Protein AF-A0A699V6A6-F1 (afdb_monomer_lite)

Structure (mmCIF, N/CA/C/O backbone):
data_AF-A0A699V6A6-F1
#
_entry.id   AF-A0A699V6A6-F1
#
loop_
_atom_site.group_PDB
_atom_site.id
_atom_site.type_symbol
_atom_site.label_atom_id
_atom_site.label_alt_id
_atom_site.label_comp_id
_atom_site.label_asym_id
_atom_site.label_entity_id
_atom_site.label_seq_id
_atom_site.pdbx_PDB_ins_code
_atom_site.Cartn_x
_atom_site.Cartn_y
_atom_site.Cartn_z
_atom_site.occupancy
_atom_site.B_iso_or_equiv
_atom_site.auth_seq_id
_atom_site.auth_comp_id
_atom_site.auth_asym_id
_atom_site.auth_atom_id
_atom_site.pdbx_PDB_model_num
ATOM 1 N N . MET A 1 1 ? 1.658 -31.613 1.677 1.00 72.94 1 MET A N 1
ATOM 2 C CA . MET A 1 1 ? 1.681 -30.457 0.748 1.00 72.94 1 MET A CA 1
ATOM 3 C C . MET A 1 1 ? 2.177 -29.240 1.502 1.00 72.94 1 MET A C 1
ATOM 5 O O . MET A 1 1 ? 1.719 -29.026 2.622 1.00 72.94 1 MET A O 1
ATOM 9 N N . ALA A 1 2 ? 3.094 -28.473 0.914 1.00 81.69 2 ALA A N 1
ATOM 10 C CA . ALA A 1 2 ? 3.530 -27.196 1.474 1.00 81.69 2 ALA A CA 1
ATOM 11 C C . ALA A 1 2 ? 2.379 -26.170 1.456 1.00 81.69 2 ALA A C 1
ATOM 13 O O . ALA A 1 2 ? 1.460 -26.272 0.638 1.00 81.69 2 ALA A O 1
ATOM 14 N N . LYS A 1 3 ? 2.402 -25.202 2.377 1.00 81.06 3 LYS A N 1
ATOM 15 C CA . LYS A 1 3 ? 1.417 -24.109 2.424 1.00 81.06 3 LYS A CA 1
ATOM 16 C C . LYS A 1 3 ? 1.700 -23.115 1.294 1.00 81.06 3 LYS A C 1
ATOM 18 O O . LYS A 1 3 ? 2.856 -22.769 1.064 1.00 81.06 3 LYS A O 1
ATOM 23 N N . ALA A 1 4 ? 0.656 -22.667 0.596 1.00 78.62 4 ALA A N 1
ATOM 24 C CA . ALA A 1 4 ? 0.800 -21.644 -0.438 1.00 78.62 4 ALA A CA 1
ATOM 25 C C . ALA A 1 4 ? 1.261 -20.312 0.169 1.00 78.62 4 ALA A C 1
ATOM 27 O O . ALA A 1 4 ? 0.793 -19.924 1.245 1.00 78.62 4 ALA A O 1
ATOM 28 N N . THR A 1 5 ? 2.140 -19.593 -0.533 1.00 77.00 5 THR A N 1
ATOM 29 C CA . THR A 1 5 ? 2.462 -18.211 -0.157 1.00 77.00 5 THR A CA 1
ATOM 30 C C . THR A 1 5 ? 1.230 -17.319 -0.325 1.00 77.00 5 THR A C 1
ATOM 32 O O . THR A 1 5 ? 0.317 -17.633 -1.094 1.00 77.00 5 THR A O 1
ATOM 35 N N . SER A 1 6 ? 1.211 -16.169 0.355 1.00 68.69 6 SER A N 1
ATOM 36 C CA . SER A 1 6 ? 0.126 -15.189 0.205 1.00 68.69 6 SER A CA 1
ATOM 37 C C . SER A 1 6 ? -0.054 -14.755 -1.261 1.00 68.69 6 SER A C 1
ATOM 39 O O . SER A 1 6 ? -1.175 -14.711 -1.766 1.00 68.69 6 SER A O 1
ATOM 41 N N . SER A 1 7 ? 1.050 -14.564 -1.996 1.00 68.69 7 SER A N 1
ATOM 42 C CA . SER A 1 7 ? 1.024 -14.206 -3.421 1.00 68.69 7 SER A CA 1
ATOM 43 C C . SER A 1 7 ? 0.420 -15.300 -4.309 1.00 68.69 7 SER A C 1
ATOM 45 O O . SER A 1 7 ? -0.418 -15.008 -5.163 1.00 68.69 7 SER A O 1
ATOM 47 N N . GLN A 1 8 ? 0.789 -16.565 -4.089 1.00 75.62 8 GLN A N 1
ATOM 48 C CA . GLN A 1 8 ? 0.230 -17.698 -4.830 1.00 75.62 8 GLN A CA 1
ATOM 49 C C . GLN A 1 8 ? -1.254 -17.892 -4.514 1.00 75.62 8 GLN A C 1
ATOM 51 O O . GLN A 1 8 ? -2.059 -18.074 -5.428 1.00 75.62 8 GLN A O 1
ATOM 56 N N . ALA A 1 9 ? -1.632 -17.814 -3.237 1.00 77.69 9 ALA A N 1
ATOM 57 C CA . ALA A 1 9 ? -3.020 -17.943 -2.817 1.00 77.69 9 ALA A CA 1
ATOM 58 C C . ALA A 1 9 ? -3.904 -16.838 -3.413 1.00 77.69 9 ALA A C 1
ATOM 60 O O . ALA A 1 9 ? -5.011 -17.123 -3.865 1.00 77.69 9 ALA A O 1
ATOM 61 N N 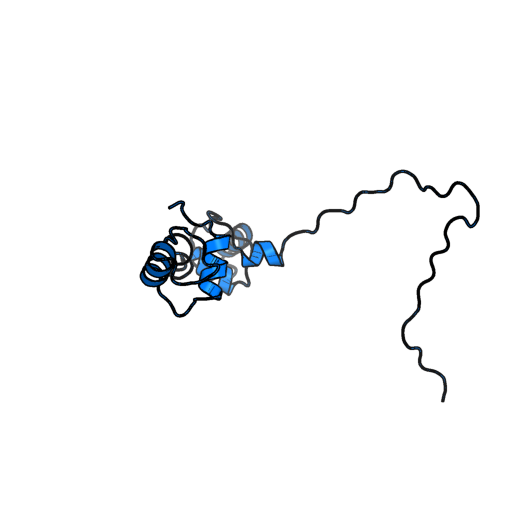. TRP A 1 10 ? -3.409 -15.599 -3.482 1.00 72.25 10 TRP A N 1
ATOM 62 C CA . TRP A 1 10 ? -4.151 -14.469 -4.043 1.00 72.25 10 TRP A CA 1
ATOM 63 C C . TRP A 1 10 ? -4.324 -14.561 -5.560 1.00 72.25 10 TRP A C 1
ATOM 65 O O . TRP A 1 10 ? -5.417 -14.329 -6.078 1.00 72.25 10 TRP A O 1
ATOM 75 N N . LEU A 1 11 ? -3.274 -14.958 -6.282 1.00 78.12 11 LEU A N 1
ATOM 76 C CA . LEU A 1 11 ? -3.337 -15.153 -7.731 1.00 78.12 11 LEU A CA 1
ATOM 77 C C . LEU A 1 11 ? -4.380 -16.213 -8.103 1.00 78.12 11 LEU A C 1
ATOM 79 O O . LEU A 1 11 ? -5.190 -16.000 -9.007 1.00 78.12 11 LEU A O 1
ATOM 83 N N . TRP A 1 12 ? -4.404 -17.324 -7.367 1.00 77.31 12 TRP A N 1
ATOM 84 C CA . TRP A 1 12 ? -5.394 -18.377 -7.575 1.00 77.31 12 TRP A CA 1
ATOM 85 C C . TRP A 1 12 ? -6.782 -18.005 -7.064 1.00 77.31 12 TRP A C 1
ATOM 87 O O . TRP A 1 12 ? -7.751 -18.346 -7.729 1.00 77.31 12 TRP A O 1
ATOM 97 N N . HIS A 1 13 ? -6.907 -17.223 -5.991 1.00 72.75 13 HIS A N 1
ATOM 98 C CA . HIS A 1 13 ? -8.192 -16.643 -5.597 1.00 72.75 13 HIS A CA 1
ATOM 99 C C . HIS A 1 13 ? -8.755 -15.724 -6.681 1.00 72.75 13 HIS A C 1
ATOM 101 O O . HIS A 1 13 ? -9.945 -15.754 -6.936 1.00 72.75 13 HIS A O 1
ATOM 107 N N . ARG A 1 14 ? -7.932 -14.928 -7.368 1.00 74.25 14 ARG A N 1
ATOM 108 C CA . ARG A 1 14 ? -8.407 -14.089 -8.478 1.00 74.25 14 ARG A CA 1
ATOM 109 C C . ARG A 1 14 ? -8.796 -14.911 -9.714 1.00 74.25 14 ARG A C 1
ATOM 111 O O . ARG A 1 14 ? -9.730 -14.536 -10.411 1.00 74.25 14 ARG A O 1
ATOM 118 N N . ARG A 1 15 ? -8.098 -16.020 -9.988 1.00 80.31 15 ARG A N 1
ATOM 119 C CA . ARG A 1 15 ? -8.409 -16.934 -11.108 1.00 80.31 15 ARG A CA 1
ATOM 120 C C . ARG A 1 15 ? -9.614 -17.839 -10.837 1.00 80.31 15 ARG A C 1
ATOM 122 O O . ARG A 1 15 ? -10.356 -18.146 -11.759 1.00 80.31 15 ARG A O 1
ATOM 129 N N . LEU A 1 16 ? -9.800 -18.262 -9.589 1.00 78.25 16 LEU A N 1
ATOM 130 C CA . LEU A 1 16 ? -10.811 -19.223 -9.140 1.00 78.25 16 LEU A CA 1
ATOM 131 C C . LEU A 1 16 ? -11.707 -18.614 -8.052 1.00 78.25 16 LEU A C 1
ATOM 133 O O . LEU A 1 16 ? -12.088 -19.294 -7.105 1.00 78.25 16 LEU A O 1
ATOM 137 N N . SER A 1 17 ? -12.044 -17.326 -8.175 1.00 70.88 17 SER A N 1
ATOM 138 C CA . SER A 1 17 ? -12.751 -16.556 -7.134 1.00 70.88 17 SER A CA 1
ATOM 139 C C . SER A 1 17 ? -14.140 -17.089 -6.798 1.00 70.88 17 SER A C 1
ATOM 141 O O . SER A 1 17 ? -14.680 -16.777 -5.743 1.00 70.88 17 SER A O 1
ATOM 143 N N . HIS A 1 18 ? -14.724 -17.876 -7.700 1.00 75.94 18 HIS A N 1
ATOM 144 C CA . HIS A 1 18 ? -16.026 -18.512 -7.532 1.00 75.94 18 HIS A CA 1
ATOM 145 C C . HIS A 1 18 ? -15.952 -19.837 -6.751 1.00 75.94 18 HIS A C 1
ATOM 147 O O . HIS A 1 18 ? -16.986 -20.357 -6.337 1.00 75.94 18 HIS A O 1
ATOM 153 N N . LEU A 1 19 ? -14.755 -20.395 -6.537 1.00 81.38 19 LEU A N 1
ATOM 154 C CA . LEU A 1 19 ? -14.556 -21.652 -5.815 1.00 81.38 19 LEU A CA 1
ATOM 155 C C . LEU A 1 19 ? -14.109 -21.385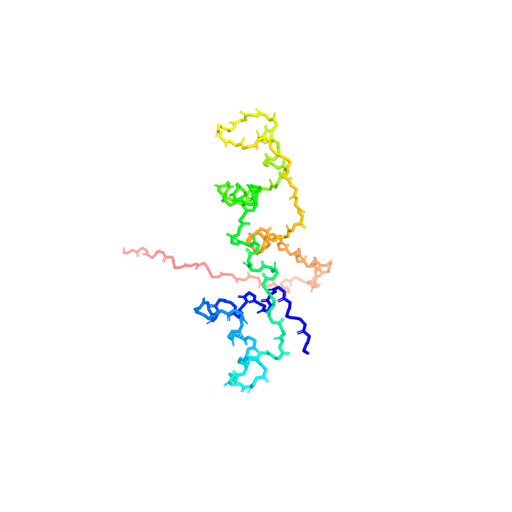 -4.378 1.00 81.38 19 LEU A C 1
ATOM 157 O O . LEU A 1 19 ? -13.272 -20.526 -4.108 1.00 81.38 19 LEU A O 1
ATOM 161 N N . ASN A 1 20 ? -14.627 -22.171 -3.434 1.00 78.75 20 ASN A N 1
ATOM 162 C CA . ASN A 1 20 ? -14.168 -22.095 -2.051 1.00 78.75 20 ASN A CA 1
ATOM 163 C C . ASN A 1 20 ? -12.802 -22.799 -1.877 1.00 78.75 20 ASN A C 1
ATOM 165 O O . ASN A 1 20 ? -12.432 -23.690 -2.643 1.00 78.75 20 ASN A O 1
ATOM 169 N N . PHE A 1 21 ? -12.052 -22.435 -0.830 1.00 79.50 21 PHE A N 1
ATOM 170 C CA . PHE A 1 21 ? -10.726 -23.012 -0.563 1.00 79.50 21 PHE A CA 1
ATOM 171 C C . PHE A 1 21 ? -10.735 -24.531 -0.338 1.00 79.50 21 PHE A C 1
ATOM 173 O O . PHE A 1 21 ? -9.739 -25.183 -0.645 1.00 79.50 21 PHE A O 1
ATOM 180 N N . ASN A 1 22 ? -11.825 -25.119 0.168 1.00 83.31 22 ASN A N 1
ATOM 181 C CA . ASN A 1 22 ? -11.920 -26.574 0.322 1.00 83.31 22 ASN A CA 1
ATOM 182 C C . ASN A 1 22 ? -11.974 -27.251 -1.052 1.00 83.31 22 ASN A C 1
ATOM 184 O O . ASN A 1 22 ? -11.240 -28.209 -1.284 1.00 83.31 22 ASN A O 1
ATOM 188 N N . THR A 1 23 ? -12.756 -26.698 -1.980 1.00 86.06 23 THR A N 1
ATOM 189 C CA . THR A 1 23 ? -12.821 -27.139 -3.375 1.00 86.06 23 THR A CA 1
ATOM 190 C C . THR A 1 23 ? -11.470 -26.971 -4.067 1.00 86.06 23 THR A C 1
ATOM 192 O O . THR A 1 23 ? -10.978 -27.924 -4.661 1.00 86.06 23 THR A O 1
ATOM 195 N N . ILE A 1 24 ? -10.808 -25.817 -3.922 1.00 84.75 24 ILE A N 1
ATOM 196 C CA . ILE A 1 24 ? -9.477 -25.577 -4.513 1.00 84.75 24 ILE A CA 1
ATOM 197 C C . ILE A 1 24 ? -8.438 -26.577 -3.972 1.00 84.75 24 ILE A C 1
ATOM 199 O O . ILE A 1 24 ? -7.644 -27.125 -4.736 1.00 84.75 24 ILE A O 1
ATOM 203 N N . ASN A 1 25 ? -8.459 -26.870 -2.668 1.00 86.44 25 ASN A N 1
ATOM 204 C CA . ASN A 1 25 ? -7.564 -27.861 -2.065 1.00 86.44 25 ASN A CA 1
ATOM 205 C C . ASN A 1 25 ? -7.856 -29.290 -2.538 1.00 86.44 25 ASN A C 1
ATOM 207 O O . ASN A 1 25 ? -6.927 -30.086 -2.651 1.00 86.44 25 ASN A O 1
ATOM 211 N N . LEU A 1 26 ? -9.118 -29.623 -2.807 1.00 87.06 26 LEU A N 1
ATOM 212 C CA . LEU A 1 26 ? -9.508 -30.932 -3.328 1.00 87.06 26 LEU A CA 1
ATOM 213 C C . LEU A 1 26 ? -9.040 -31.101 -4.780 1.00 87.06 26 LEU A C 1
ATOM 215 O O . LEU A 1 26 ? -8.439 -32.119 -5.111 1.00 87.06 26 LEU A O 1
ATOM 219 N N . LEU A 1 27 ? -9.203 -30.062 -5.606 1.00 88.06 27 LEU A N 1
ATOM 220 C CA . LEU A 1 27 ? -8.670 -30.014 -6.972 1.00 88.06 27 LEU A CA 1
ATOM 221 C C . LEU A 1 27 ? -7.141 -30.147 -6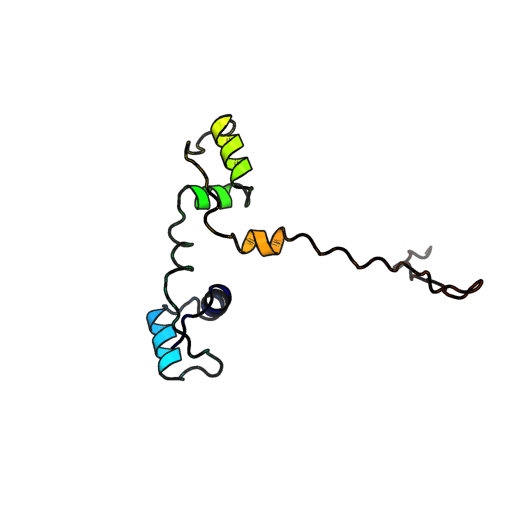.997 1.00 88.06 27 LEU A C 1
ATOM 223 O O . LEU A 1 27 ? -6.605 -30.895 -7.808 1.00 88.06 27 LEU A O 1
ATOM 227 N N . SER A 1 28 ? -6.453 -29.451 -6.088 1.00 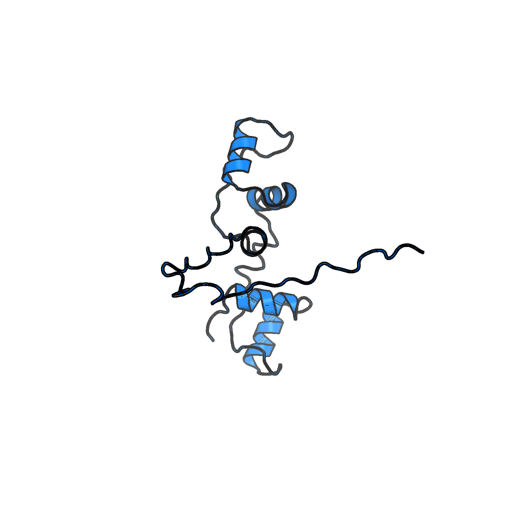87.62 28 SER A N 1
ATOM 228 C CA . SER A 1 28 ? -4.989 -29.482 -5.957 1.00 87.62 28 SER A CA 1
ATOM 229 C C . SER A 1 28 ? -4.459 -30.834 -5.463 1.00 87.62 2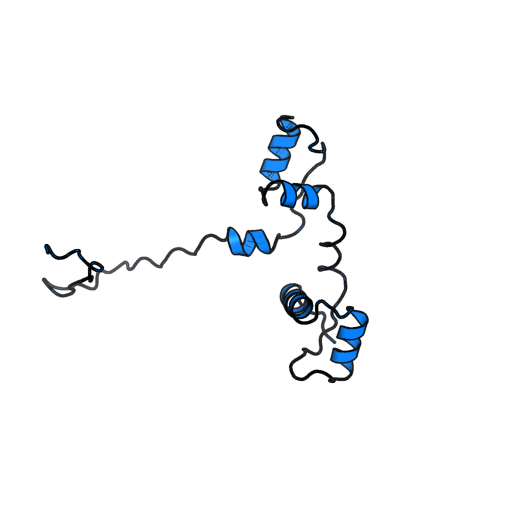8 SER A C 1
ATOM 231 O O . SER A 1 28 ? -3.379 -31.258 -5.862 1.00 87.62 28 SER A O 1
ATOM 233 N N . ARG A 1 29 ? -5.202 -31.529 -4.591 1.00 87.88 29 ARG A N 1
ATOM 234 C CA . ARG A 1 29 ? -4.827 -32.864 -4.089 1.00 87.88 29 ARG A CA 1
ATOM 235 C C . ARG A 1 29 ? -5.025 -33.966 -5.121 1.00 87.88 29 ARG A C 1
ATOM 237 O O . ARG A 1 29 ? -4.249 -34.913 -5.128 1.00 87.88 29 ARG A O 1
ATOM 244 N N . ASN A 1 30 ? -6.055 -33.830 -5.950 1.00 88.00 30 ASN A N 1
ATOM 245 C CA . ASN A 1 30 ? -6.457 -34.843 -6.921 1.00 88.00 30 ASN A CA 1
ATOM 246 C C . ASN A 1 30 ? -5.910 -34.570 -8.334 1.00 88.00 30 ASN A C 1
ATOM 248 O O . ASN A 1 30 ? -6.308 -35.258 -9.265 1.00 88.00 30 ASN A O 1
ATOM 252 N N . ASP A 1 31 ? -5.052 -33.556 -8.507 1.00 83.62 31 ASP A N 1
ATOM 253 C CA . ASP A 1 31 ? -4.461 -33.157 -9.797 1.00 83.62 31 ASP A CA 1
ATOM 254 C C . ASP A 1 31 ? -5.476 -32.934 -10.931 1.00 83.62 31 ASP A C 1
ATOM 256 O O . ASP A 1 31 ? -5.190 -33.155 -12.104 1.00 83.62 31 ASP A O 1
ATOM 260 N N . ILE A 1 32 ? -6.673 -32.448 -10.594 1.00 86.06 32 ILE A N 1
ATOM 261 C CA . ILE A 1 32 ? -7.771 -32.310 -11.567 1.00 86.06 32 ILE A CA 1
ATOM 262 C C . ILE A 1 32 ? -7.528 -31.129 -12.525 1.00 86.06 32 ILE A C 1
ATOM 264 O O . ILE A 1 32 ? -7.978 -31.145 -13.668 1.00 86.06 32 ILE A O 1
ATOM 268 N N . VAL A 1 33 ? -6.824 -30.086 -12.073 1.00 82.12 33 VAL A N 1
ATOM 269 C CA . VAL A 1 33 ? -6.599 -28.854 -12.845 1.00 82.12 33 VAL A CA 1
ATOM 270 C C . VAL A 1 33 ? -5.144 -28.775 -13.291 1.00 82.12 33 VAL A C 1
ATOM 272 O O . VAL A 1 33 ? -4.241 -28.589 -12.473 1.00 82.12 33 VAL A O 1
ATOM 275 N N . ILE A 1 34 ? -4.922 -28.843 -14.604 1.00 80.19 34 ILE A N 1
ATOM 276 C CA . ILE A 1 34 ? -3.594 -28.681 -15.204 1.00 80.19 34 ILE A CA 1
ATOM 277 C C . ILE A 1 34 ? -3.041 -27.293 -14.850 1.00 80.19 34 ILE A C 1
ATOM 279 O O . ILE A 1 34 ? -3.678 -26.265 -15.081 1.00 80.19 34 ILE A O 1
ATOM 283 N N . GLY A 1 35 ? -1.839 -27.266 -14.269 1.00 82.62 35 GLY A N 1
ATOM 284 C CA . GLY A 1 35 ? -1.143 -26.037 -13.877 1.00 82.62 35 GLY A CA 1
ATOM 285 C C . GLY A 1 35 ? -1.500 -25.494 -12.489 1.00 82.62 35 GLY A C 1
ATOM 286 O O . GLY A 1 35 ? -0.891 -24.507 -12.069 1.00 82.62 35 GLY A O 1
ATOM 287 N N . LEU A 1 36 ? -2.430 -26.117 -11.752 1.00 85.06 36 LEU A N 1
ATOM 288 C CA . LEU A 1 36 ? -2.689 -25.776 -10.351 1.00 85.06 36 LEU A CA 1
ATOM 289 C C . LEU A 1 36 ? -1.552 -26.319 -9.458 1.00 85.06 36 LEU A C 1
ATOM 291 O O . LEU A 1 36 ? -1.290 -27.520 -9.469 1.00 85.06 36 LEU A O 1
ATOM 295 N N . PRO A 1 37 ? -0.868 -25.478 -8.659 1.00 83.38 37 PRO A N 1
ATOM 296 C CA . PRO A 1 37 ? 0.189 -25.946 -7.769 1.00 83.38 37 PRO A CA 1
ATOM 297 C C . PRO A 1 37 ? -0.338 -26.920 -6.709 1.00 83.38 37 PRO A C 1
ATOM 299 O O . PRO A 1 37 ? -1.410 -26.697 -6.143 1.00 83.38 37 PRO A O 1
ATOM 302 N N . LYS A 1 38 ? 0.463 -27.938 -6.361 1.00 86.81 38 LYS A N 1
ATOM 303 C CA . LYS A 1 38 ? 0.215 -28.894 -5.260 1.00 86.81 38 LYS A CA 1
ATOM 304 C C . LYS A 1 38 ? 0.463 -28.271 -3.884 1.00 86.81 38 LYS A C 1
ATOM 306 O O . LYS A 1 38 ? 1.311 -28.722 -3.106 1.00 86.81 38 LYS A O 1
ATOM 311 N N . LEU A 1 39 ? -0.273 -27.211 -3.575 1.00 86.00 39 LEU A N 1
ATOM 312 C CA . LEU A 1 39 ? -0.136 -26.445 -2.342 1.00 86.00 39 LEU A CA 1
ATOM 313 C C . LEU A 1 39 ? -1.419 -26.489 -1.520 1.00 86.00 39 LEU A C 1
ATOM 315 O O . LEU A 1 39 ? -2.524 -26.567 -2.047 1.00 86.00 39 LEU A O 1
ATOM 319 N N . LYS A 1 40 ? -1.265 -26.409 -0.197 1.00 84.31 40 LYS A N 1
ATOM 320 C CA . LYS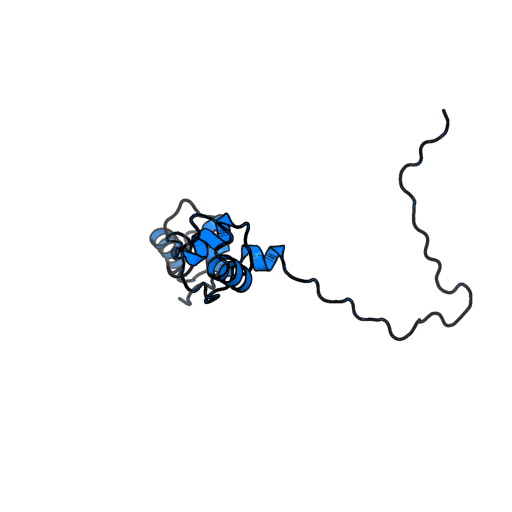 A 1 40 ? -2.395 -26.215 0.709 1.00 84.31 40 LYS A CA 1
ATOM 321 C C . LYS A 1 40 ? -2.730 -24.724 0.739 1.00 84.31 40 LYS A C 1
ATOM 323 O O . LYS A 1 40 ? -1.972 -23.925 1.295 1.00 84.31 40 LYS A O 1
ATOM 328 N N . PHE A 1 41 ? -3.862 -24.359 0.151 1.00 79.56 41 PHE A N 1
ATOM 329 C CA . PHE A 1 41 ? -4.430 -23.019 0.211 1.00 79.56 41 PHE A CA 1
ATOM 330 C C . PHE A 1 41 ? -5.209 -22.885 1.518 1.00 79.56 41 PHE A C 1
ATOM 332 O O . PHE A 1 41 ? -6.240 -23.530 1.712 1.00 79.56 41 PHE A O 1
ATOM 339 N N . VAL A 1 42 ? -4.691 -22.096 2.453 1.00 68.94 42 VAL A N 1
ATOM 340 C CA . VAL A 1 42 ? -5.314 -21.912 3.769 1.00 68.94 42 VAL A CA 1
ATOM 341 C C . VAL A 1 42 ? -6.035 -20.567 3.803 1.00 68.94 42 VAL A C 1
ATOM 343 O O . VAL A 1 42 ? -5.578 -19.597 3.199 1.00 68.94 42 VAL A O 1
ATOM 346 N N . LYS A 1 43 ? -7.160 -20.516 4.523 1.00 61.72 43 LYS A N 1
ATOM 347 C CA . LYS A 1 43 ? -8.039 -19.345 4.678 1.00 61.72 43 LYS A CA 1
ATOM 348 C C . LYS A 1 43 ? -7.385 -18.146 5.388 1.00 61.72 43 LYS A C 1
ATOM 350 O O . LYS A 1 43 ? -8.028 -17.115 5.523 1.00 61.72 43 LYS A O 1
ATOM 355 N N . ASP A 1 44 ? -6.131 -18.263 5.808 1.00 55.34 44 ASP A N 1
ATOM 356 C CA . ASP A 1 44 ? -5.517 -17.390 6.810 1.00 55.34 44 ASP A CA 1
ATOM 357 C C . ASP A 1 44 ? -5.339 -15.934 6.341 1.00 55.34 44 ASP A C 1
ATOM 359 O O . ASP A 1 44 ? -5.633 -15.025 7.101 1.00 55.34 44 ASP A O 1
ATOM 363 N N . HIS A 1 45 ? -4.934 -15.684 5.086 1.00 51.12 45 HIS A N 1
ATOM 364 C CA . HIS A 1 45 ? -4.597 -14.319 4.623 1.00 51.12 45 HIS A CA 1
ATOM 365 C C . HIS A 1 45 ? -5.662 -13.638 3.751 1.00 51.12 45 HIS A C 1
ATOM 367 O O . HIS A 1 45 ? -5.775 -12.417 3.749 1.00 51.12 45 HIS A O 1
ATOM 373 N N . LEU A 1 46 ? -6.467 -14.401 3.008 1.00 50.97 46 LEU A N 1
ATOM 374 C CA . LEU A 1 46 ? -7.520 -13.843 2.144 1.00 50.97 46 LEU A CA 1
ATOM 375 C C . LEU A 1 46 ? -8.824 -13.561 2.896 1.00 50.97 46 LEU A C 1
ATOM 377 O O . LEU A 1 46 ? -9.566 -12.664 2.510 1.00 50.97 46 LEU A O 1
ATOM 381 N N . TYR A 1 47 ? -9.098 -14.292 3.978 1.00 41.47 47 TYR A N 1
ATOM 382 C CA . TYR A 1 47 ? -10.312 -14.120 4.778 1.00 41.47 47 TYR A CA 1
ATOM 383 C C . TYR A 1 47 ? -10.175 -13.011 5.838 1.00 41.47 47 TYR A C 1
ATOM 385 O O . TYR A 1 47 ? -11.151 -12.322 6.120 1.00 41.47 47 TYR A O 1
ATOM 393 N N . LEU A 1 48 ? -8.966 -12.736 6.350 1.00 44.84 48 LEU A N 1
ATOM 394 C CA . LEU A 1 48 ? -8.708 -11.538 7.171 1.00 44.84 48 LEU A CA 1
ATOM 395 C C . LEU A 1 48 ? -8.892 -10.229 6.380 1.00 44.84 48 LEU A C 1
ATOM 397 O O . LEU A 1 48 ? -9.218 -9.195 6.953 1.00 44.84 48 LEU A O 1
ATOM 401 N N . LEU A 1 49 ? -8.787 -10.267 5.046 1.00 46.75 49 LEU A N 1
ATOM 402 C CA . LEU A 1 49 ? -9.185 -9.143 4.190 1.00 46.75 49 LEU A CA 1
ATOM 403 C C . LEU A 1 49 ? -10.712 -8.946 4.115 1.00 46.75 49 LEU A C 1
ATOM 405 O O . LEU A 1 49 ? -11.134 -7.873 3.661 1.00 46.75 49 LEU A O 1
ATOM 409 N N . ALA A 1 50 ? -11.503 -9.952 4.516 1.00 42.56 50 ALA A N 1
ATOM 410 C CA . ALA A 1 50 ? -12.965 -9.990 4.433 1.00 42.56 50 ALA A CA 1
ATOM 411 C C . ALA A 1 50 ? -13.669 -9.617 5.752 1.00 42.56 50 ALA A C 1
ATOM 413 O O . ALA A 1 50 ? -14.786 -9.111 5.702 1.00 42.56 50 ALA A O 1
ATOM 414 N N . ILE A 1 51 ? -13.010 -9.768 6.909 1.00 47.84 51 ILE A N 1
ATOM 415 C CA . ILE A 1 51 ? -13.412 -9.104 8.161 1.00 47.84 51 ILE A CA 1
ATOM 416 C C . ILE A 1 51 ? -12.387 -8.000 8.421 1.00 47.84 51 ILE A C 1
ATOM 418 O O . ILE A 1 51 ? -11.400 -8.231 9.121 1.00 47.84 51 ILE A O 1
ATOM 422 N N . PRO A 1 52 ? -12.542 -6.813 7.809 1.00 59.16 52 PRO A N 1
ATOM 423 C CA . PRO A 1 52 ? -11.592 -5.744 8.033 1.00 59.16 52 PRO A CA 1
ATOM 424 C C . PRO A 1 52 ? -11.645 -5.381 9.515 1.00 59.16 52 PRO A C 1
ATOM 426 O O . PRO A 1 52 ? -12.693 -4.974 10.020 1.00 59.16 52 PRO A O 1
ATOM 429 N N . THR A 1 53 ? -10.513 -5.494 10.218 1.00 76.50 53 THR A N 1
ATOM 430 C CA . THR A 1 53 ? -10.397 -4.799 11.502 1.00 76.50 53 THR A CA 1
ATOM 431 C C . THR A 1 53 ? -10.744 -3.335 11.256 1.00 76.50 53 THR A C 1
ATOM 433 O O . THR A 1 53 ? -10.530 -2.800 10.159 1.00 76.50 53 THR A O 1
ATOM 436 N N . GLN A 1 54 ? -11.299 -2.665 12.259 1.00 81.12 54 GLN A N 1
ATOM 437 C CA . GLN A 1 54 ? -11.733 -1.282 12.096 1.00 81.12 54 GLN A CA 1
ATOM 438 C C . GLN A 1 54 ? -10.593 -0.395 11.553 1.00 81.12 54 GLN A C 1
ATOM 440 O O . GLN A 1 54 ? -10.827 0.452 10.694 1.00 81.12 54 GLN A O 1
ATOM 445 N N . ALA A 1 55 ? -9.341 -0.685 11.925 1.00 85.94 55 ALA A N 1
ATOM 446 C CA . ALA A 1 55 ? -8.154 -0.050 11.358 1.00 85.94 55 ALA A CA 1
ATOM 447 C C . ALA A 1 55 ? -8.017 -0.236 9.832 1.00 85.94 55 ALA A C 1
ATOM 449 O O . ALA A 1 55 ? -7.843 0.742 9.102 1.00 85.94 55 ALA A O 1
ATOM 450 N N . TRP A 1 56 ? -8.135 -1.470 9.332 1.00 85.69 56 TRP A N 1
ATOM 451 C CA . TRP A 1 56 ? -8.036 -1.787 7.902 1.00 85.69 56 TRP A CA 1
ATOM 452 C C . TRP A 1 56 ? -9.204 -1.236 7.078 1.00 85.69 56 TRP A C 1
ATOM 454 O O . TRP A 1 56 ? -9.012 -0.833 5.927 1.00 85.69 56 TRP A O 1
ATOM 464 N N . LEU A 1 57 ? -10.401 -1.171 7.662 1.00 86.00 57 LEU A N 1
ATOM 465 C CA . LEU A 1 57 ? -11.566 -0.549 7.031 1.00 86.00 57 LEU A CA 1
ATOM 466 C C . LEU A 1 57 ? -11.318 0.943 6.777 1.00 86.00 57 LEU A C 1
ATOM 468 O O . LEU A 1 57 ? -11.507 1.429 5.661 1.00 86.00 57 LEU A O 1
ATOM 472 N N . TRP A 1 58 ? -10.850 1.661 7.798 1.00 89.19 58 TRP A N 1
ATOM 473 C CA . TRP A 1 58 ? -10.543 3.085 7.686 1.00 89.19 58 TRP A CA 1
ATOM 474 C C . TRP A 1 58 ? -9.329 3.359 6.804 1.00 89.19 58 TRP A C 1
ATOM 476 O O . TRP A 1 58 ? -9.363 4.312 6.033 1.00 89.19 58 TRP A O 1
ATOM 486 N N . HIS A 1 59 ? -8.317 2.487 6.805 1.00 89.31 59 HIS A N 1
ATOM 487 C CA . HIS A 1 59 ? -7.229 2.552 5.827 1.00 89.31 59 HIS A CA 1
ATOM 488 C C . HIS A 1 59 ? -7.756 2.545 4.383 1.00 89.31 59 HIS A C 1
ATOM 490 O O . HIS A 1 59 ? -7.329 3.373 3.581 1.00 89.31 59 HIS A O 1
ATOM 496 N N . ARG A 1 60 ? -8.724 1.674 4.053 1.00 86.88 60 ARG A N 1
ATOM 497 C CA . ARG A 1 60 ? -9.355 1.647 2.719 1.00 86.88 60 ARG A CA 1
ATOM 498 C C . ARG A 1 60 ? -10.234 2.878 2.461 1.00 86.88 60 ARG A C 1
ATOM 500 O O . ARG A 1 60 ? -10.114 3.479 1.399 1.00 86.88 60 ARG A O 1
ATOM 507 N N . ARG A 1 61 ? -11.076 3.287 3.422 1.00 89.69 61 ARG A N 1
ATOM 508 C CA . ARG A 1 61 ? -11.947 4.480 3.292 1.00 89.69 61 ARG A CA 1
ATOM 509 C C . ARG A 1 61 ? -11.156 5.771 3.077 1.00 89.69 61 ARG A C 1
ATOM 511 O O . ARG A 1 61 ? -11.579 6.628 2.314 1.00 89.69 61 ARG A O 1
ATOM 518 N N . LEU A 1 62 ? -9.993 5.886 3.710 1.00 89.94 62 LEU A N 1
ATOM 519 C CA . LEU A 1 62 ? -9.090 7.031 3.601 1.00 89.94 62 LEU A CA 1
ATOM 520 C C . LEU A 1 62 ? -8.088 6.882 2.449 1.00 89.94 62 LEU A C 1
ATOM 522 O O . LEU A 1 62 ? -6.962 7.366 2.532 1.00 89.94 62 LEU A O 1
ATOM 526 N N . SER A 1 63 ? -8.475 6.188 1.375 1.00 89.00 63 SER A N 1
ATOM 527 C CA . SER A 1 63 ? -7.663 6.041 0.160 1.00 89.00 63 SER A CA 1
ATOM 528 C C . SER A 1 63 ? -6.246 5.526 0.435 1.00 89.00 63 SER A C 1
ATOM 530 O O . SER A 1 63 ? -5.249 6.027 -0.094 1.00 89.00 63 SER A O 1
ATOM 532 N N . HIS A 1 64 ? -6.145 4.503 1.284 1.00 89.50 64 HIS A N 1
ATOM 533 C CA . HIS A 1 64 ? -4.893 3.821 1.592 1.00 89.50 64 HIS A CA 1
ATOM 534 C C . HIS A 1 64 ? -3.834 4.709 2.273 1.00 89.50 64 HIS A C 1
ATOM 536 O O . HIS A 1 64 ? -2.627 4.549 2.052 1.00 89.50 64 HIS A O 1
ATOM 542 N N . LEU A 1 65 ? -4.264 5.669 3.093 1.00 90.75 65 LEU A N 1
ATOM 543 C CA . LEU A 1 65 ? -3.386 6.517 3.905 1.00 90.75 65 LEU A CA 1
ATOM 544 C C . LEU A 1 65 ? -2.493 5.701 4.861 1.00 90.75 65 LEU A C 1
ATOM 546 O O . LEU A 1 65 ? -2.867 4.615 5.308 1.00 90.75 65 LEU A O 1
ATOM 550 N N . ASN A 1 66 ? -1.298 6.220 5.172 1.00 89.81 66 ASN A N 1
ATOM 551 C CA . ASN A 1 66 ? -0.387 5.556 6.111 1.00 89.81 66 ASN A CA 1
ATOM 552 C C . ASN A 1 66 ? -1.016 5.485 7.512 1.00 89.81 66 ASN A C 1
ATOM 554 O O . ASN A 1 66 ? -1.611 6.463 7.960 1.00 89.81 66 ASN A O 1
ATOM 558 N N . PHE A 1 67 ? -0.838 4.374 8.227 1.00 91.06 67 PHE A N 1
ATOM 559 C CA . PHE A 1 67 ? -1.428 4.183 9.555 1.00 91.06 67 PHE A CA 1
ATOM 560 C C . PHE A 1 67 ? -0.946 5.223 10.574 1.00 91.06 67 PHE A C 1
ATOM 562 O O . PHE A 1 67 ? -1.756 5.705 11.360 1.00 91.06 67 PHE A O 1
ATOM 569 N N . ASP A 1 68 ? 0.313 5.667 10.504 1.00 92.44 68 ASP A N 1
ATOM 570 C CA . ASP A 1 68 ? 0.815 6.756 11.362 1.00 92.44 68 ASP A CA 1
ATOM 571 C C . ASP A 1 68 ? 0.078 8.072 11.112 1.00 92.44 68 ASP A C 1
ATOM 573 O O . ASP A 1 68 ? -0.196 8.837 12.035 1.00 92.44 68 ASP A O 1
ATOM 577 N N . TYR A 1 69 ? -0.291 8.316 9.855 1.00 92.44 69 TYR A N 1
ATOM 578 C CA . TYR A 1 69 ? -1.062 9.492 9.490 1.00 92.44 69 TYR A CA 1
ATOM 579 C C . TYR A 1 69 ? -2.508 9.374 9.976 1.00 92.44 69 TYR A C 1
ATOM 581 O O . TYR A 1 69 ? -3.045 10.327 10.529 1.00 92.44 69 TYR A O 1
ATOM 589 N N . ILE A 1 70 ? -3.122 8.194 9.866 1.00 92.94 70 ILE A N 1
ATOM 590 C CA . ILE A 1 70 ? -4.458 7.943 10.430 1.00 92.94 70 ILE A CA 1
ATOM 591 C C . ILE A 1 70 ? -4.438 8.108 11.961 1.00 92.94 70 ILE A C 1
ATOM 593 O O . ILE A 1 70 ? -5.336 8.737 12.520 1.00 92.94 70 ILE A O 1
ATOM 597 N N . ASN A 1 71 ? -3.384 7.642 12.640 1.00 92.75 71 ASN A N 1
ATOM 598 C CA . ASN A 1 71 ? -3.175 7.879 14.071 1.00 92.75 71 ASN A CA 1
ATOM 599 C C . ASN A 1 71 ? -3.070 9.375 14.394 1.00 92.75 71 ASN A C 1
ATOM 601 O O . ASN A 1 71 ? -3.631 9.827 15.390 1.00 92.75 71 ASN A O 1
ATOM 605 N N . LEU A 1 72 ? -2.359 10.150 13.571 1.00 93.75 72 LEU A N 1
ATOM 606 C CA . LEU A 1 72 ? -2.253 11.600 13.734 1.00 93.75 72 LEU A CA 1
ATOM 607 C C . LEU A 1 72 ? -3.621 12.281 13.587 1.00 93.75 72 LEU A C 1
ATOM 609 O O . LEU A 1 72 ? -3.965 13.122 14.417 1.00 93.75 72 LEU A O 1
ATOM 613 N N . LEU A 1 73 ? -4.401 11.897 12.572 1.00 92.50 73 LEU A N 1
ATOM 614 C CA . LEU A 1 73 ? -5.756 12.409 12.345 1.00 92.50 73 LEU A CA 1
ATOM 615 C C . LEU A 1 73 ? -6.684 12.081 13.518 1.00 92.50 73 LEU A C 1
ATOM 617 O O . LEU A 1 73 ? -7.416 12.953 13.978 1.00 92.50 73 LEU A O 1
ATOM 621 N N . SER A 1 74 ? -6.608 10.850 14.030 1.00 92.50 74 SER A N 1
ATOM 622 C CA . SER A 1 74 ? -7.391 10.401 15.182 1.00 92.50 74 SER A CA 1
ATOM 623 C C . SER A 1 74 ? -7.017 11.156 16.462 1.00 92.50 74 SER A C 1
ATOM 625 O O . SER A 1 74 ? -7.898 11.586 17.201 1.00 92.50 74 SER A O 1
ATOM 627 N N . LYS A 1 75 ? -5.720 11.391 16.707 1.00 92.62 75 LYS A N 1
ATOM 628 C CA . LYS A 1 75 ? -5.242 12.154 17.875 1.00 92.62 75 LYS A CA 1
ATOM 629 C C . LYS A 1 75 ? -5.635 13.627 17.834 1.00 92.62 75 LYS A C 1
ATOM 631 O O . LYS A 1 75 ? -5.887 14.209 18.882 1.00 92.62 75 LYS A O 1
ATOM 636 N N . LYS A 1 76 ? -5.635 14.231 16.645 1.00 93.06 76 LYS A N 1
ATOM 637 C CA . LYS A 1 76 ? -5.983 15.645 16.452 1.00 93.06 76 LYS A CA 1
ATOM 638 C C . LYS A 1 76 ? -7.488 15.884 16.280 1.00 93.06 76 LYS A C 1
ATOM 640 O O . LYS A 1 76 ? -7.873 17.027 16.082 1.00 93.06 76 LYS A O 1
ATOM 645 N N . ASP A 1 77 ? -8.302 14.826 16.318 1.00 89.44 77 ASP A N 1
ATOM 646 C CA . ASP A 1 77 ? -9.761 14.869 16.141 1.00 89.44 77 ASP A CA 1
ATOM 647 C C . ASP A 1 77 ? -10.201 15.632 14.873 1.00 89.44 77 ASP A C 1
ATOM 649 O O . ASP A 1 77 ? -11.227 16.299 14.840 1.00 89.44 77 ASP A O 1
ATOM 653 N N . ILE A 1 78 ? -9.400 15.542 13.801 1.00 89.94 78 ILE A N 1
ATOM 654 C CA . ILE A 1 78 ? -9.606 16.317 12.562 1.00 89.94 78 ILE A CA 1
ATOM 655 C C . ILE A 1 78 ? -10.827 15.814 11.776 1.00 89.94 78 ILE A C 1
ATOM 657 O O . ILE A 1 78 ? -11.408 16.555 10.987 1.00 89.94 78 ILE A O 1
ATOM 661 N N . MET A 1 79 ? -11.204 14.544 11.951 1.00 86.69 79 MET A N 1
ATOM 662 C CA . MET A 1 79 ? -12.208 13.885 11.122 1.00 86.69 79 MET A CA 1
ATOM 663 C C . MET A 1 79 ? -13.326 13.279 11.967 1.00 86.69 79 MET A C 1
ATOM 665 O O . MET A 1 79 ? -13.104 12.372 12.769 1.00 86.69 79 MET A O 1
ATOM 669 N N . ILE A 1 80 ? -14.549 13.750 11.730 1.00 88.19 80 ILE A N 1
ATOM 670 C CA . ILE A 1 80 ? -15.753 13.267 12.407 1.00 88.19 80 ILE A CA 1
ATOM 671 C C . ILE A 1 80 ? -15.990 11.794 12.048 1.00 88.19 80 ILE A C 1
ATOM 673 O O . ILE A 1 80 ? -15.919 11.396 10.885 1.00 88.19 80 ILE A O 1
ATOM 677 N N . GLY A 1 81 ? -16.281 10.978 13.063 1.00 86.69 81 GLY A N 1
ATOM 678 C CA . GLY A 1 81 ? -16.594 9.558 12.900 1.00 86.69 81 GLY A CA 1
ATOM 679 C C . GLY A 1 81 ? -15.379 8.636 12.787 1.00 86.69 81 GLY A C 1
ATOM 680 O O . GLY A 1 81 ? -15.572 7.422 12.727 1.00 86.69 81 GLY A O 1
ATOM 681 N N . LEU A 1 82 ? -14.146 9.164 12.802 1.00 90.75 82 LEU A N 1
ATOM 682 C CA . LEU A 1 82 ? -12.934 8.347 12.862 1.00 90.75 82 LEU A CA 1
ATOM 683 C C . LEU A 1 82 ? -12.766 7.756 14.279 1.00 90.75 82 LEU A C 1
ATOM 685 O O . LEU A 1 82 ? -12.610 8.506 15.243 1.00 90.75 82 LEU A O 1
ATOM 689 N N . PRO A 1 83 ? -12.759 6.423 14.449 1.00 88.94 83 PRO A N 1
ATOM 690 C CA . PRO A 1 83 ? -12.635 5.804 15.762 1.00 88.94 83 PRO A CA 1
ATOM 691 C C . PRO A 1 83 ? -11.294 6.111 16.431 1.00 88.94 83 PRO A C 1
ATOM 693 O O . PRO A 1 83 ? -10.239 6.035 15.791 1.00 88.94 83 PRO A O 1
ATOM 696 N N . LYS A 1 84 ? -11.340 6.380 17.742 1.00 87.31 84 LYS A N 1
ATOM 697 C CA . LYS A 1 84 ? -10.175 6.610 18.612 1.00 87.31 84 LYS A CA 1
ATOM 698 C C . LYS A 1 84 ? -9.534 5.284 19.016 1.00 87.31 84 LYS A C 1
ATOM 700 O O . LYS A 1 84 ? -9.627 4.845 20.157 1.00 87.31 84 LYS A O 1
ATOM 705 N N . LEU A 1 85 ? -8.922 4.619 18.045 1.00 86.75 85 LEU A N 1
ATOM 706 C CA . LEU A 1 85 ? -8.186 3.371 18.233 1.00 86.75 85 LEU A CA 1
ATOM 707 C C . LEU A 1 85 ? -6.732 3.536 17.798 1.00 86.75 85 LEU A C 1
ATOM 709 O O . LEU A 1 85 ? -6.397 4.445 17.041 1.00 86.75 85 LEU A O 1
ATOM 713 N N . LYS A 1 86 ? -5.855 2.661 18.294 1.00 86.25 86 LYS A N 1
ATOM 714 C CA . LYS A 1 86 ? -4.473 2.598 17.815 1.00 86.25 86 LYS A CA 1
ATOM 715 C C . LYS A 1 86 ? -4.456 1.845 16.491 1.00 86.25 86 LYS A C 1
ATOM 717 O O . LYS A 1 86 ? -4.791 0.665 16.440 1.00 86.25 86 LYS A O 1
ATOM 722 N N . TYR A 1 87 ? -4.071 2.537 15.429 1.00 87.31 87 TYR A N 1
ATOM 723 C CA . TYR A 1 87 ? -3.894 1.950 14.112 1.00 87.31 87 TYR A CA 1
ATOM 724 C C . TYR A 1 87 ? -2.464 1.422 14.012 1.00 87.31 87 TYR A C 1
ATOM 726 O O . TYR A 1 87 ? -1.522 2.212 13.968 1.00 87.31 87 TYR A O 1
ATOM 734 N N . VAL A 1 88 ? -2.284 0.102 14.010 1.00 84.19 88 VAL A N 1
ATOM 735 C CA . VAL A 1 88 ? -0.956 -0.518 13.912 1.00 84.19 88 VAL A CA 1
ATOM 736 C C . VAL A 1 88 ? -0.810 -1.190 12.554 1.00 84.19 88 VAL A C 1
ATOM 738 O O . VAL A 1 88 ? -1.741 -1.811 12.040 1.00 84.19 88 VAL A O 1
ATOM 741 N N . LYS A 1 89 ? 0.363 -1.019 11.943 1.00 78.44 89 LYS A N 1
ATOM 742 C CA . LYS A 1 89 ? 0.720 -1.678 10.688 1.00 78.44 89 LYS A CA 1
ATOM 743 C C . LYS A 1 89 ? 1.275 -3.071 10.990 1.00 78.44 89 LYS A C 1
ATOM 745 O O . LYS A 1 89 ? 2.476 -3.295 10.876 1.00 78.44 89 LYS A O 1
ATOM 750 N N . ASP A 1 90 ? 0.390 -3.980 11.376 1.00 73.50 90 ASP A N 1
ATOM 751 C CA . ASP A 1 90 ? 0.768 -5.367 11.683 1.00 73.50 90 ASP A CA 1
ATOM 752 C C . ASP A 1 90 ? 1.030 -6.178 10.405 1.00 73.50 90 ASP A C 1
ATOM 754 O O . ASP A 1 90 ? 1.846 -7.094 10.389 1.00 73.50 90 ASP A O 1
ATOM 758 N N . GLU A 1 91 ? 0.374 -5.802 9.303 1.00 73.50 91 GLU A N 1
ATOM 759 C CA . GLU A 1 91 ? 0.512 -6.461 8.006 1.00 73.50 91 GLU A CA 1
ATOM 760 C C . GLU A 1 91 ? 0.730 -5.468 6.855 1.00 73.50 91 GLU A C 1
ATOM 762 O O . GLU A 1 91 ? 0.455 -4.264 6.942 1.00 73.50 91 GLU A O 1
ATOM 767 N N . LEU A 1 92 ? 1.234 -5.991 5.735 1.00 75.12 92 LEU A N 1
ATOM 768 C CA . LEU A 1 92 ? 1.423 -5.235 4.503 1.00 75.12 92 LEU A CA 1
ATOM 769 C C . LEU A 1 92 ? 0.124 -5.159 3.697 1.00 75.12 92 LEU A C 1
ATOM 771 O O . LEU A 1 92 ? -0.549 -6.155 3.445 1.00 75.12 92 LEU A O 1
ATOM 775 N N . CYS A 1 93 ? -0.189 -3.956 3.214 1.00 82.69 93 CYS A N 1
ATOM 776 C CA . CYS A 1 93 ? -1.228 -3.773 2.213 1.00 82.69 93 CYS A CA 1
ATOM 777 C C . CYS A 1 93 ? -0.640 -3.993 0.820 1.00 82.69 93 CYS A C 1
ATOM 779 O O . CYS A 1 93 ? 0.101 -3.140 0.330 1.00 82.69 93 CYS A O 1
ATOM 781 N N . TYR A 1 94 ? -1.027 -5.081 0.160 1.00 76.75 94 TYR A N 1
ATOM 782 C CA . TYR A 1 94 ? -0.548 -5.402 -1.187 1.00 76.75 94 TYR A CA 1
ATOM 783 C C . TYR A 1 94 ? -0.837 -4.292 -2.211 1.00 76.75 94 TYR A C 1
ATOM 785 O O . TYR A 1 94 ? 0.020 -3.938 -3.015 1.00 76.75 94 TYR A O 1
ATOM 793 N N . SER A 1 95 ? -2.028 -3.683 -2.145 1.00 76.94 95 SER A N 1
ATOM 794 C CA . SER A 1 95 ? -2.381 -2.569 -3.034 1.00 76.94 95 SER A CA 1
ATOM 795 C C . SER A 1 95 ? -1.423 -1.391 -2.860 1.00 76.94 95 SER A C 1
ATOM 797 O O . SER A 1 95 ? -0.948 -0.851 -3.851 1.00 76.94 95 SER A O 1
ATOM 799 N N . CYS A 1 96 ? -1.108 -1.019 -1.614 1.00 84.62 96 CYS A N 1
ATOM 800 C CA . CYS A 1 96 ? -0.162 0.059 -1.324 1.00 84.62 96 CYS A CA 1
ATOM 801 C C . CYS A 1 96 ? 1.254 -0.288 -1.759 1.00 84.62 96 CYS A C 1
ATOM 803 O O . CYS A 1 96 ? 1.967 0.586 -2.232 1.00 84.62 96 CYS A O 1
ATOM 805 N N . GLU A 1 97 ? 1.672 -1.534 -1.560 1.00 82.75 97 GLU A N 1
ATOM 806 C CA . GLU A 1 97 ? 3.002 -1.991 -1.945 1.00 82.75 97 GLU A CA 1
ATOM 807 C C . GLU A 1 97 ? 3.202 -1.835 -3.450 1.00 82.75 97 GLU A C 1
ATOM 809 O O . GLU A 1 97 ? 4.159 -1.198 -3.874 1.00 82.75 97 GLU A O 1
ATOM 814 N N . LEU A 1 98 ? 2.251 -2.305 -4.256 1.00 79.06 98 LEU A N 1
ATOM 815 C CA . LEU A 1 98 ? 2.328 -2.149 -5.705 1.00 79.06 98 LEU A CA 1
ATOM 816 C C . LEU A 1 98 ? 2.202 -0.690 -6.156 1.00 79.06 98 LEU A C 1
ATOM 818 O O . LEU A 1 98 ? 2.932 -0.261 -7.047 1.00 79.06 98 LEU A O 1
ATOM 822 N N . SER A 1 99 ? 1.271 0.071 -5.575 1.00 79.38 99 SER A N 1
ATOM 823 C CA . SER A 1 99 ? 0.935 1.408 -6.078 1.00 79.38 99 SER A CA 1
ATOM 824 C C . SER A 1 99 ? 1.837 2.519 -5.538 1.00 79.38 99 SER A C 1
ATOM 826 O O . SER A 1 99 ? 1.951 3.568 -6.164 1.00 79.38 99 SER A O 1
ATOM 828 N N . LYS A 1 100 ? 2.437 2.332 -4.357 1.00 84.94 100 LYS A N 1
ATOM 829 C CA . LYS A 1 100 ? 3.285 3.322 -3.668 1.00 84.94 100 LYS A CA 1
ATOM 830 C C . LYS A 1 100 ? 4.743 2.868 -3.554 1.00 84.94 100 LYS A C 1
ATOM 832 O O . LYS A 1 100 ? 5.524 3.528 -2.869 1.00 84.94 100 LYS A O 1
ATOM 837 N N . ALA A 1 101 ? 5.130 1.771 -4.208 1.00 83.38 101 ALA A N 1
ATOM 838 C CA . ALA A 1 101 ? 6.531 1.378 -4.295 1.00 83.38 101 ALA A CA 1
ATOM 839 C C . ALA A 1 101 ? 7.354 2.480 -4.967 1.00 83.38 101 ALA A C 1
ATOM 841 O O . ALA A 1 101 ? 7.061 2.942 -6.072 1.00 83.38 101 ALA A O 1
ATOM 842 N N . LYS A 1 102 ? 8.442 2.869 -4.306 1.00 87.25 102 LYS A N 1
ATOM 843 C CA . LYS A 1 102 ? 9.456 3.721 -4.914 1.00 87.25 102 LYS A CA 1
ATOM 844 C C . LYS A 1 102 ? 10.269 2.875 -5.893 1.00 87.25 102 LYS A C 1
ATOM 846 O O . LYS A 1 102 ? 10.813 1.842 -5.507 1.00 87.25 102 LYS A O 1
ATOM 851 N N . ARG A 1 103 ? 10.388 3.325 -7.147 1.00 85.69 103 ARG A N 1
ATOM 852 C CA . ARG A 1 103 ? 11.327 2.715 -8.100 1.00 85.69 103 ARG A CA 1
ATOM 853 C C . ARG A 1 103 ? 12.752 2.856 -7.565 1.00 85.69 103 ARG A C 1
ATOM 855 O O . ARG A 1 103 ? 13.126 3.919 -7.066 1.00 85.69 103 ARG A O 1
ATOM 862 N N . SER A 1 104 ? 13.538 1.790 -7.677 1.00 84.81 104 SER A N 1
ATOM 863 C CA . SER A 1 104 ? 14.969 1.842 -7.384 1.00 84.81 104 SER A CA 1
ATOM 864 C C . SER A 1 104 ? 15.636 2.910 -8.246 1.00 84.81 104 SER A C 1
ATOM 866 O O . SER A 1 104 ? 15.278 3.079 -9.414 1.00 84.81 104 SER A O 1
ATOM 868 N N . SER A 1 105 ? 16.615 3.615 -7.685 1.00 87.94 105 SER A N 1
ATOM 869 C CA . SER A 1 105 ? 17.442 4.518 -8.477 1.00 87.94 105 SER A CA 1
ATOM 870 C C . SER A 1 105 ? 18.192 3.735 -9.554 1.00 87.94 105 SER A C 1
ATOM 872 O O . SER A 1 105 ? 18.637 2.604 -9.338 1.00 87.94 105 SER A O 1
ATOM 874 N N . PHE A 1 106 ? 18.339 4.344 -10.728 1.00 86.69 106 PHE A N 1
ATOM 875 C CA . PHE A 1 106 ? 19.247 3.826 -11.740 1.00 86.69 106 PHE A CA 1
ATOM 876 C C . PHE A 1 106 ? 20.686 3.946 -11.233 1.00 86.69 106 PHE A C 1
ATOM 878 O O . PHE A 1 106 ? 21.031 4.905 -10.538 1.00 86.69 106 PHE A O 1
ATOM 885 N N . LYS A 1 107 ? 21.534 2.972 -11.580 1.00 86.94 107 LYS A N 1
ATOM 886 C CA . LYS A 1 107 ? 22.968 3.061 -11.287 1.00 86.94 107 LYS A CA 1
ATOM 887 C C . LYS A 1 107 ? 23.537 4.270 -12.026 1.00 86.94 107 LYS A C 1
ATOM 889 O O . LYS A 1 107 ? 23.353 4.386 -13.238 1.00 86.94 107 LYS A O 1
ATOM 894 N N . SER A 1 108 ? 24.229 5.153 -11.311 1.00 80.25 108 SER A N 1
ATOM 895 C CA . SER A 1 108 ? 24.971 6.231 -11.954 1.00 80.25 108 SER A CA 1
ATOM 896 C C . SER A 1 108 ? 26.120 5.632 -12.766 1.00 80.25 108 SER A C 1
ATOM 898 O O . SER A 1 108 ? 26.836 4.736 -12.312 1.00 80.25 108 SER A O 1
ATOM 900 N N . LYS A 1 109 ? 26.296 6.107 -13.999 1.00 76.56 109 LYS A N 1
ATOM 901 C CA . LYS A 1 109 ? 27.460 5.756 -14.811 1.00 76.56 109 LYS A CA 1
ATOM 902 C C . LYS A 1 109 ? 28.579 6.727 -14.428 1.00 76.56 109 LYS A C 1
ATOM 904 O O . LYS A 1 109 ? 28.559 7.875 -14.847 1.00 76.56 109 LYS A O 1
ATOM 909 N N . ALA A 1 110 ? 29.511 6.282 -13.582 1.00 66.31 110 ALA A N 1
ATOM 910 C CA . ALA A 1 110 ? 30.599 7.120 -13.055 1.00 66.31 110 ALA A CA 1
ATOM 911 C C . ALA A 1 110 ? 31.609 7.565 -14.130 1.00 66.31 110 ALA A C 1
ATOM 913 O O . ALA A 1 110 ? 32.299 8.563 -13.963 1.00 66.31 110 ALA A O 1
ATOM 914 N N . ILE A 1 111 ? 31.684 6.832 -15.243 1.00 64.00 111 ILE A N 1
ATOM 915 C CA . ILE A 1 111 ? 32.564 7.135 -16.367 1.00 64.00 111 ILE A CA 1
ATOM 916 C C . ILE A 1 111 ? 31.677 7.493 -17.558 1.00 64.00 111 ILE A C 1
ATOM 918 O O . ILE A 1 111 ? 31.007 6.627 -18.133 1.00 64.00 111 ILE A O 1
ATOM 922 N N . LEU A 1 112 ? 31.693 8.764 -17.959 1.00 63.66 112 LEU A N 1
ATOM 923 C CA . LEU A 1 112 ? 31.357 9.133 -19.331 1.00 63.66 112 LEU A CA 1
ATOM 924 C C . LEU A 1 112 ? 32.371 8.412 -20.221 1.00 63.66 112 LEU A C 1
ATOM 926 O O . LEU A 1 112 ? 33.523 8.820 -20.308 1.00 63.66 112 LEU A O 1
ATOM 930 N N . SER A 1 113 ? 31.982 7.320 -20.885 1.00 63.03 113 SER A N 1
ATOM 931 C CA . SER A 1 113 ? 32.866 6.640 -21.848 1.00 63.03 113 SER A CA 1
ATOM 932 C C . SER A 1 113 ? 33.005 7.431 -23.160 1.00 63.03 113 SER A C 1
ATOM 934 O O . SER A 1 113 ? 33.203 6.849 -24.226 1.00 63.03 113 SER A O 1
ATOM 936 N N . LEU A 1 114 ? 32.859 8.755 -23.093 1.00 67.44 114 LEU A N 1
ATOM 937 C CA . LEU A 1 114 ? 33.028 9.688 -24.193 1.00 67.44 114 LEU A CA 1
ATOM 938 C C . LEU A 1 114 ? 34.471 10.172 -24.135 1.00 67.44 114 LEU A C 1
ATOM 940 O O . LEU A 1 114 ? 34.801 11.137 -23.459 1.00 67.44 114 LEU A O 1
ATOM 944 N N . LYS A 1 115 ? 35.350 9.410 -24.784 1.00 71.50 115 LYS A N 1
ATOM 945 C CA . LYS A 1 115 ? 36.791 9.680 -24.821 1.00 71.50 115 LYS A CA 1
ATOM 946 C C . LYS A 1 115 ? 37.177 10.812 -25.789 1.00 71.50 115 LYS A C 1
ATOM 948 O O . LYS A 1 115 ? 38.327 11.226 -25.774 1.00 71.50 115 LYS A O 1
ATOM 953 N N . GLY A 1 116 ? 36.256 11.291 -26.631 1.00 75.69 116 GLY A N 1
ATOM 954 C CA . GLY A 1 116 ? 36.526 12.267 -27.690 1.00 75.69 116 GLY A CA 1
ATOM 955 C C . GLY A 1 116 ? 35.289 13.062 -28.120 1.00 75.69 116 GLY A C 1
ATOM 956 O O . GLY A 1 116 ? 34.154 12.726 -27.766 1.00 75.69 116 GLY A O 1
ATOM 957 N N . MET A 1 117 ? 35.532 14.144 -28.864 1.00 79.31 117 MET A N 1
ATOM 958 C CA . MET A 1 117 ? 34.503 15.027 -29.421 1.00 79.31 117 MET A CA 1
ATOM 959 C C . MET A 1 117 ? 33.625 14.250 -30.416 1.00 79.31 117 MET A C 1
ATOM 961 O O . MET A 1 117 ? 34.152 13.503 -31.232 1.00 79.31 117 MET A O 1
ATOM 965 N N . LEU A 1 118 ? 32.298 14.427 -30.346 1.00 74.44 118 LEU A N 1
ATOM 966 C CA . LEU A 1 118 ? 31.297 13.744 -31.193 1.00 74.44 118 LEU A CA 1
ATOM 967 C C . LEU A 1 118 ? 31.155 12.215 -30.997 1.00 74.44 118 LEU A C 1
ATOM 969 O O . LEU A 1 118 ? 30.500 11.559 -31.801 1.00 74.44 118 LEU A O 1
ATOM 973 N N . ASN A 1 119 ? 31.672 11.625 -29.911 1.00 79.00 119 ASN A N 1
ATOM 974 C CA . ASN A 1 119 ? 31.557 10.172 -29.672 1.00 79.00 119 ASN A CA 1
ATOM 975 C C . ASN A 1 119 ? 30.123 9.660 -29.413 1.00 79.00 119 ASN A C 1
ATOM 977 O O . ASN A 1 119 ? 29.886 8.455 -29.488 1.00 79.00 119 ASN A O 1
ATOM 981 N N . LEU A 1 120 ? 29.186 10.535 -29.041 1.00 76.31 120 LEU A N 1
ATOM 982 C CA . LEU A 1 120 ? 27.788 10.179 -28.805 1.00 76.31 120 LEU A CA 1
ATOM 983 C C . LEU A 1 120 ? 26.889 11.333 -29.230 1.00 76.31 120 LEU A C 1
ATOM 985 O O . LEU A 1 120 ? 26.977 12.429 -28.680 1.00 76.31 120 LEU A O 1
ATOM 989 N N . LEU A 1 121 ? 26.003 11.049 -30.176 1.00 82.75 121 LEU A N 1
ATOM 990 C CA . LEU A 1 121 ? 24.942 11.945 -30.602 1.00 82.75 121 LEU A CA 1
ATOM 991 C C . LEU A 1 121 ? 23.613 11.363 -30.116 1.00 82.75 121 LEU A C 1
ATOM 993 O O . LEU A 1 121 ? 23.258 10.240 -30.473 1.00 82.75 121 LEU A O 1
ATOM 997 N N . HIS A 1 122 ? 22.895 12.109 -29.281 1.00 84.69 122 HIS A N 1
ATOM 998 C CA . HIS A 1 122 ? 21.523 11.777 -28.914 1.00 84.69 122 HIS A CA 1
ATOM 999 C C . HIS A 1 122 ? 20.589 12.573 -29.822 1.00 84.69 122 HIS A C 1
ATOM 1001 O O . HIS A 1 122 ? 20.612 13.801 -29.798 1.00 84.69 122 HIS A O 1
ATOM 1007 N N . MET A 1 123 ? 19.808 11.876 -30.643 1.00 90.00 123 MET A N 1
ATOM 1008 C CA . MET A 1 123 ? 18.751 12.473 -31.455 1.00 90.00 123 MET A CA 1
ATOM 1009 C C . MET A 1 123 ? 17.426 11.904 -30.977 1.00 90.00 123 MET A C 1
ATOM 1011 O O . MET A 1 123 ? 17.319 10.693 -30.781 1.00 90.00 123 MET A O 1
ATOM 1015 N N . ASP A 1 124 ? 16.443 12.776 -30.801 1.00 91.56 124 ASP A N 1
ATOM 1016 C CA . ASP A 1 124 ? 15.079 12.391 -30.470 1.00 91.56 124 ASP A CA 1
ATOM 1017 C C . ASP A 1 124 ? 14.134 12.931 -31.540 1.00 91.56 124 ASP A C 1
ATOM 1019 O O . ASP A 1 124 ? 14.371 13.999 -32.117 1.00 91.56 124 ASP A O 1
ATOM 1023 N N . LEU A 1 125 ? 13.085 12.171 -31.834 1.00 87.25 125 LEU A N 1
ATOM 1024 C CA . LEU A 1 125 ? 12.078 12.583 -32.796 1.00 87.25 125 LEU A CA 1
ATOM 1025 C C . LEU A 1 125 ? 10.972 13.300 -32.026 1.00 87.25 125 LEU A C 1
ATOM 1027 O O . LEU A 1 125 ? 10.228 12.684 -31.264 1.00 87.25 125 LEU A O 1
ATOM 1031 N N . CYS A 1 126 ? 10.849 14.608 -32.231 1.00 85.56 126 CYS A N 1
ATOM 1032 C CA . CYS A 1 126 ? 9.701 15.329 -31.702 1.00 85.56 126 CYS A CA 1
ATOM 1033 C C . CYS A 1 126 ? 8.439 14.852 -32.442 1.00 85.56 126 CYS A C 1
ATOM 1035 O O . CYS A 1 126 ? 8.477 14.640 -33.655 1.00 85.56 126 CYS A O 1
ATOM 1037 N N . GLY A 1 127 ? 7.356 14.622 -31.692 1.00 86.44 127 GLY A N 1
ATOM 1038 C CA . GLY A 1 127 ? 6.100 14.042 -32.179 1.00 86.44 127 GLY A CA 1
ATOM 1039 C C . GLY A 1 127 ? 5.439 14.821 -33.330 1.00 86.44 127 GLY A C 1
ATOM 1040 O O . GLY A 1 127 ? 5.972 15.830 -33.786 1.00 86.44 127 GLY A O 1
ATOM 1041 N N . PRO A 1 128 ? 4.267 14.375 -33.822 1.00 80.38 128 PRO A N 1
ATOM 1042 C CA . PRO A 1 128 ? 3.649 14.928 -35.028 1.00 80.38 128 PRO A CA 1
ATOM 1043 C C . PRO A 1 128 ? 3.464 16.445 -34.914 1.00 80.38 128 PRO A C 1
ATOM 1045 O O . PRO A 1 128 ? 2.650 16.934 -34.130 1.00 80.38 128 PRO A O 1
ATOM 1048 N N . MET A 1 129 ? 4.245 17.187 -35.698 1.00 90.50 129 MET A N 1
ATOM 1049 C CA . MET A 1 129 ? 4.165 18.639 -35.768 1.00 90.50 129 MET A CA 1
ATOM 1050 C C . MET A 1 129 ? 3.043 19.039 -36.717 1.00 90.50 129 MET A C 1
ATOM 1052 O O . MET A 1 129 ? 2.876 18.452 -37.788 1.00 90.50 129 MET A O 1
ATOM 1056 N N . GLN A 1 130 ? 2.274 20.056 -36.330 1.00 79.88 130 GLN A N 1
ATOM 1057 C CA . GLN A 1 130 ? 1.333 20.668 -37.257 1.00 79.88 130 GLN A CA 1
ATOM 1058 C C . GLN A 1 130 ? 2.119 21.350 -38.373 1.00 79.88 130 GLN A C 1
ATOM 1060 O O . GLN A 1 130 ? 2.958 22.213 -38.119 1.00 79.88 130 GLN A O 1
ATOM 1065 N N . VAL A 1 131 ? 1.847 20.943 -39.607 1.00 82.25 131 VAL A N 1
ATOM 1066 C CA . VAL A 1 131 ? 2.372 21.604 -40.799 1.00 82.25 131 VAL A CA 1
ATOM 1067 C C . VAL A 1 131 ? 1.372 22.692 -41.182 1.00 82.25 131 VAL A C 1
ATOM 1069 O O . VAL A 1 131 ? 0.165 22.438 -41.170 1.00 82.25 131 VAL A O 1
ATOM 1072 N N . ALA A 1 132 ? 1.859 23.904 -41.464 1.00 77.56 132 ALA A N 1
ATOM 1073 C CA . ALA A 1 132 ? 1.012 24.995 -41.940 1.00 77.56 132 ALA A CA 1
ATOM 1074 C C . ALA A 1 132 ? 0.248 24.535 -43.191 1.00 77.56 132 ALA A C 1
ATOM 1076 O O . ALA A 1 132 ? 0.837 23.923 -44.084 1.00 77.56 132 ALA A O 1
ATOM 1077 N N . ARG A 1 133 ? -1.066 24.767 -43.190 1.00 66.88 133 ARG A N 1
ATOM 1078 C CA . ARG A 1 133 ? -1.969 24.361 -44.265 1.00 66.88 133 ARG A CA 1
ATOM 1079 C C . ARG A 1 133 ? -1.992 25.395 -45.378 1.00 66.88 133 ARG A C 1
ATOM 1081 O O . ARG A 1 133 ? -1.927 26.596 -45.038 1.00 66.88 133 ARG A O 1
#

InterPro domains:
  IPR025724 GAG-pre-integrase domain [PF13976] (3-41)
  IPR025724 GAG-pre-integrase domain [PF13976] (53-100)
  IPR039537 Retrotransposon Ty1/copia-like [PTHR42648] (54-132)

Radius of gyration: 25.16 Å; chains: 1; bounding box: 53×60×63 Å

Foldseek 3Di:
DAADDPVLLVVVCVVPVVDDLVRLQVCLCVVVDPPRHVHRNDCPPVVCLVVPDLLRVVCVVVVNDDQVVLQVCLVVVVDPPSDNDRRDPPDDDPVCCVPVPDDDDDDDPPDPPCPDDPPDDDDDDDPDDDDDD

Sequence (133 aa):
MAKATSSQAWLWHRRLSHLNFNTINLLSRNDIVIGLPKLKFVKDHLYLLAIPTQAWLWHRRLSHLNFDYINLLSKKDIMIGLPKLKYVKDELCYSCELSKAKRSSFKSKAILSLKGMLNLLHMDLCGPMQVAR

Organism: Tanacetum cinerariifolium (NCBI:txid118510)

Secondary structure (DSSP, 8-state):
-PBPPHHHHHHHHHHSTTS-HHHHHHHHHTT-STT--S-B--TTTTSTTTS--HHHHHHHHTTT--HHHHHHHHHTT-STT---------S--HHHHHHHPPPPPPPP-SS----STTS---------PPPP-

pLDDT: mean 80.02, std 11.09, range [41.47, 93.75]